Protein AF-A0AAW4Q941-F1 (afdb_monomer_lite)

Sequence (70 aa):
MNQKPDLSPGGFEMLRAAVNAARQFQCRSVVTLKTKLLSEWPDRATDINEAIDYWAGNLRARYPNGVPAD

Secondary structure (DSSP, 8-state):
--------HHHHHHHHHHHHHHHHTT--SHHHHHHHHHHH-GGGHHHHHHHHHHHHHHHHHH-TT-----

Radius of gyration: 12.46 Å; chains: 1; bounding box: 23×31×34 Å

Structure (mmCIF, N/CA/C/O backbone):
data_AF-A0AAW4Q941-F1
#
_entry.id   AF-A0AAW4Q941-F1
#
loop_
_atom_site.group_PDB
_atom_site.id
_atom_site.type_symbol
_atom_site.label_atom_id
_atom_site.label_alt_id
_atom_site.label_comp_id
_atom_site.label_asym_id
_atom_site.label_entity_id
_atom_site.label_seq_id
_atom_site.pdbx_PDB_ins_code
_atom_site.Cartn_x
_atom_site.Cartn_y
_atom_site.Cartn_z
_atom_site.occupancy
_atom_site.B_iso_or_equiv
_atom_site.auth_seq_id
_atom_site.auth_comp_id
_atom_site.auth_asym_id
_atom_site.auth_atom_id
_atom_site.pdbx_PDB_model_num
ATOM 1 N N . MET A 1 1 ? 14.516 -0.978 -21.112 1.00 35.69 1 MET A N 1
ATOM 2 C CA . MET A 1 1 ? 14.062 0.242 -20.412 1.00 35.69 1 MET A CA 1
ATOM 3 C C . MET A 1 1 ? 13.231 -0.196 -19.213 1.00 35.69 1 MET A C 1
ATOM 5 O O . MET A 1 1 ? 12.087 -0.561 -19.408 1.00 35.69 1 MET A O 1
ATOM 9 N N . ASN A 1 2 ? 13.802 -0.244 -18.005 1.00 41.72 2 ASN A N 1
ATOM 10 C CA . ASN A 1 2 ? 13.017 -0.443 -16.778 1.00 41.72 2 ASN A CA 1
ATOM 11 C C . ASN A 1 2 ? 12.848 0.928 -16.124 1.00 41.72 2 ASN A C 1
ATOM 13 O O . ASN A 1 2 ? 13.645 1.309 -15.269 1.00 41.72 2 ASN A O 1
ATOM 17 N N . GLN A 1 3 ? 11.863 1.697 -16.592 1.00 46.09 3 GLN A N 1
ATOM 18 C CA . GLN A 1 3 ? 11.416 2.881 -15.867 1.00 46.09 3 GLN A CA 1
ATOM 19 C C . GLN A 1 3 ? 10.824 2.392 -14.545 1.00 46.09 3 GLN A C 1
ATOM 21 O O . GLN A 1 3 ? 9.791 1.724 -14.526 1.00 46.09 3 GLN A O 1
ATOM 26 N N . LYS A 1 4 ? 11.518 2.662 -13.437 1.00 54.16 4 LYS A N 1
ATOM 27 C CA . LYS A 1 4 ? 10.875 2.630 -12.125 1.00 54.16 4 LYS A CA 1
ATOM 28 C C . LYS A 1 4 ? 9.738 3.657 -12.182 1.00 54.16 4 LYS A C 1
ATOM 30 O O . LYS A 1 4 ? 9.987 4.744 -12.699 1.00 54.16 4 LYS A O 1
ATOM 35 N N . PRO A 1 5 ? 8.524 3.338 -11.710 1.00 58.38 5 PRO A N 1
ATOM 36 C CA . PRO A 1 5 ? 7.512 4.368 -11.551 1.00 58.38 5 PRO A CA 1
ATOM 37 C C . PRO A 1 5 ? 8.086 5.406 -10.586 1.00 58.38 5 PRO A C 1
ATOM 39 O O . PRO A 1 5 ? 8.418 5.051 -9.457 1.00 58.38 5 PRO A O 1
ATOM 42 N N . ASP A 1 6 ? 8.300 6.639 -11.039 1.00 73.94 6 ASP A N 1
ATOM 43 C CA . ASP A 1 6 ? 8.679 7.714 -10.126 1.00 73.94 6 ASP A CA 1
ATOM 44 C C . ASP A 1 6 ? 7.510 7.918 -9.165 1.00 73.94 6 ASP A C 1
ATOM 46 O O . ASP A 1 6 ? 6.405 8.253 -9.588 1.00 73.94 6 ASP A O 1
ATOM 50 N N . LEU A 1 7 ? 7.746 7.641 -7.881 1.00 81.44 7 LEU A N 1
ATOM 51 C CA . LEU A 1 7 ? 6.766 7.890 -6.833 1.00 81.44 7 LEU A CA 1
ATOM 52 C C . LEU A 1 7 ? 6.560 9.394 -6.687 1.00 81.44 7 LEU A C 1
ATOM 54 O O . LEU A 1 7 ? 7.527 10.156 -6.594 1.00 81.44 7 LEU A O 1
ATOM 58 N N . SER A 1 8 ? 5.304 9.809 -6.569 1.00 90.06 8 SER A N 1
ATOM 59 C CA . SER A 1 8 ? 4.970 11.141 -6.085 1.00 90.06 8 SER A CA 1
ATOM 60 C C . SER A 1 8 ? 5.554 11.369 -4.675 1.00 90.06 8 SER A C 1
ATOM 62 O O . SER A 1 8 ? 5.783 10.409 -3.926 1.00 90.06 8 SER A O 1
ATOM 64 N N . PRO A 1 9 ? 5.782 12.628 -4.253 1.00 88.88 9 PRO A N 1
ATOM 65 C CA . PRO A 1 9 ? 6.213 12.914 -2.884 1.00 88.88 9 PRO A CA 1
ATOM 66 C C . PRO A 1 9 ? 5.280 12.299 -1.825 1.00 88.88 9 PRO A C 1
ATOM 68 O O . PRO A 1 9 ? 5.760 11.696 -0.865 1.00 88.88 9 PRO A O 1
ATOM 71 N N . GLY A 1 10 ? 3.959 12.366 -2.041 1.00 88.50 10 GLY A N 1
ATOM 72 C CA . GLY A 1 10 ? 2.956 11.747 -1.165 1.00 88.50 10 GLY A CA 1
ATOM 73 C C . GLY A 1 10 ? 3.032 10.218 -1.166 1.00 88.50 10 GLY A C 1
ATOM 74 O O . GLY A 1 10 ? 3.022 9.592 -0.105 1.00 88.50 10 GLY A O 1
ATOM 75 N N . GLY A 1 11 ? 3.218 9.606 -2.337 1.00 89.69 11 GLY A N 1
ATOM 76 C CA . GLY A 1 11 ? 3.451 8.169 -2.471 1.00 89.69 11 GLY A CA 1
ATOM 77 C C . GLY A 1 11 ? 4.721 7.704 -1.751 1.00 89.69 11 GLY A C 1
ATOM 78 O O . GLY A 1 11 ? 4.723 6.651 -1.113 1.00 89.69 11 GLY A O 1
ATOM 79 N N . PHE A 1 12 ? 5.802 8.489 -1.775 1.00 90.88 12 PHE A N 1
ATOM 80 C CA . PHE A 1 12 ? 7.031 8.159 -1.046 1.00 90.88 12 PHE A CA 1
ATOM 81 C C . PHE A 1 12 ? 6.841 8.223 0.477 1.00 90.88 12 PHE A C 1
ATOM 83 O O . PHE A 1 12 ? 7.288 7.325 1.201 1.00 90.88 12 PHE A O 1
ATOM 90 N N . GLU A 1 13 ? 6.145 9.248 0.972 1.00 91.31 13 GLU A N 1
ATOM 91 C CA . GLU A 1 13 ? 5.764 9.343 2.385 1.00 91.31 13 GLU A CA 1
ATOM 92 C C . GLU A 1 13 ? 4.921 8.135 2.812 1.00 91.31 13 GLU A C 1
ATOM 94 O O . GLU A 1 13 ? 5.220 7.493 3.826 1.00 91.31 13 GLU A O 1
ATOM 99 N N . MET A 1 14 ? 3.926 7.765 2.001 1.00 93.38 14 MET A N 1
ATOM 100 C CA . MET A 1 14 ? 3.070 6.610 2.269 1.00 93.38 14 MET A CA 1
ATOM 101 C C . MET A 1 14 ? 3.814 5.283 2.164 1.00 93.38 14 MET A C 1
ATOM 103 O O . MET A 1 14 ? 3.539 4.382 2.951 1.00 93.38 14 MET A O 1
ATOM 107 N N . LEU A 1 15 ? 4.811 5.152 1.286 1.00 91.81 15 LEU A N 1
ATOM 108 C CA . LEU A 1 15 ? 5.662 3.963 1.235 1.00 91.81 15 LEU A CA 1
ATOM 109 C C . LEU A 1 15 ? 6.430 3.780 2.549 1.00 91.81 15 LEU A C 1
ATOM 111 O O . LEU A 1 15 ? 6.478 2.677 3.100 1.00 91.81 15 LEU A O 1
ATOM 115 N N . ARG A 1 16 ? 7.006 4.860 3.086 1.00 91.81 16 ARG A N 1
ATOM 116 C CA . ARG A 1 16 ? 7.704 4.821 4.377 1.00 91.81 16 ARG A CA 1
ATOM 117 C C . ARG A 1 16 ? 6.743 4.473 5.516 1.00 91.81 16 ARG A C 1
ATOM 119 O O . ARG A 1 16 ? 7.078 3.6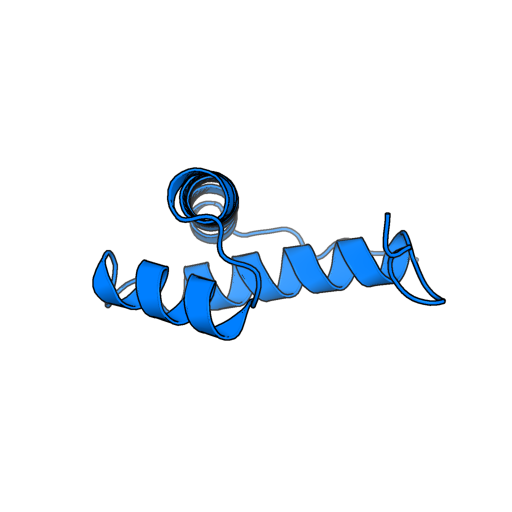31 6.354 1.00 91.81 16 ARG A O 1
ATOM 126 N N . ALA A 1 17 ? 5.556 5.077 5.529 1.00 90.94 17 ALA A N 1
ATOM 127 C CA . ALA A 1 17 ? 4.517 4.773 6.509 1.00 90.94 17 ALA A CA 1
ATOM 128 C C . ALA A 1 17 ? 4.066 3.305 6.423 1.00 90.94 17 ALA A C 1
ATOM 130 O O . ALA A 1 17 ? 4.003 2.617 7.442 1.00 90.94 17 ALA A O 1
ATOM 131 N N . ALA A 1 18 ? 3.860 2.788 5.210 1.00 90.06 18 ALA A N 1
ATOM 132 C CA . ALA A 1 18 ? 3.480 1.407 4.946 1.00 90.06 18 ALA A CA 1
ATOM 133 C C . ALA A 1 18 ? 4.511 0.405 5.482 1.00 90.06 18 ALA A C 1
ATOM 135 O O . ALA A 1 18 ? 4.142 -0.566 6.141 1.00 90.06 18 ALA A O 1
ATOM 136 N N . VAL A 1 19 ? 5.808 0.646 5.269 1.00 88.69 19 VAL A N 1
ATOM 137 C CA . VAL A 1 19 ? 6.873 -0.227 5.796 1.00 88.69 19 VAL A CA 1
ATOM 138 C C . VAL A 1 19 ? 6.896 -0.223 7.326 1.00 88.69 19 VAL A C 1
ATOM 140 O O . VAL A 1 19 ? 7.036 -1.283 7.941 1.00 88.69 19 VAL A O 1
ATOM 143 N N . ASN A 1 20 ? 6.737 0.947 7.949 1.00 91.19 20 ASN A N 1
ATOM 144 C CA . ASN A 1 20 ? 6.698 1.062 9.406 1.00 91.19 20 ASN A CA 1
ATOM 145 C C . ASN A 1 20 ? 5.475 0.348 9.992 1.00 91.19 20 ASN A C 1
ATOM 147 O O . ASN A 1 20 ? 5.626 -0.466 10.903 1.00 91.19 20 ASN A O 1
ATOM 151 N N . ALA A 1 21 ? 4.291 0.576 9.420 1.00 87.88 21 ALA A N 1
ATOM 152 C CA . ALA A 1 21 ? 3.057 -0.082 9.830 1.00 87.88 21 ALA A CA 1
ATOM 153 C C . ALA A 1 21 ? 3.147 -1.607 9.653 1.00 87.88 21 ALA A C 1
ATOM 155 O O . ALA A 1 21 ? 2.769 -2.361 10.549 1.00 87.88 21 ALA A O 1
ATOM 156 N N . ALA A 1 22 ? 3.708 -2.086 8.539 1.00 87.81 22 ALA A N 1
ATOM 157 C CA . ALA A 1 22 ? 3.885 -3.517 8.309 1.00 87.81 22 ALA A CA 1
ATOM 158 C C . ALA A 1 22 ? 4.761 -4.177 9.383 1.00 87.81 22 ALA A C 1
ATOM 160 O O . ALA A 1 22 ? 4.434 -5.267 9.848 1.00 87.81 22 ALA A O 1
ATOM 161 N N . ARG A 1 23 ? 5.835 -3.504 9.817 1.00 87.38 23 ARG A N 1
ATOM 162 C CA . ARG A 1 23 ? 6.720 -3.984 10.891 1.00 87.38 23 ARG A CA 1
ATOM 163 C C . ARG A 1 23 ? 6.045 -3.931 12.257 1.00 87.38 23 ARG A C 1
ATOM 165 O O . ARG A 1 23 ? 6.051 -4.929 12.970 1.00 87.38 23 ARG A O 1
ATOM 172 N N . GLN A 1 24 ? 5.451 -2.790 12.605 1.00 90.12 24 GLN A N 1
ATOM 173 C CA . GLN A 1 24 ? 4.826 -2.561 13.908 1.00 90.12 24 GLN A CA 1
ATOM 174 C C . GLN A 1 24 ? 3.648 -3.505 14.154 1.00 90.12 24 GLN A C 1
ATOM 176 O O . GLN A 1 24 ? 3.502 -4.045 15.247 1.00 90.12 24 GLN A O 1
ATOM 181 N N . PHE A 1 25 ? 2.815 -3.719 13.136 1.00 86.38 25 PHE A N 1
ATOM 182 C CA . PHE A 1 25 ? 1.614 -4.544 13.241 1.00 86.38 25 PHE A CA 1
ATOM 183 C C . PHE A 1 25 ? 1.803 -5.966 12.708 1.00 86.38 25 PHE A C 1
ATOM 185 O O . PHE A 1 25 ? 0.825 -6.705 12.612 1.00 86.38 25 PHE A O 1
ATOM 192 N N . GLN A 1 26 ? 3.034 -6.337 12.336 1.00 87.50 26 GLN A N 1
ATOM 193 C CA . GLN A 1 26 ? 3.372 -7.629 11.734 1.00 87.50 26 GLN A CA 1
ATOM 194 C C . GLN A 1 26 ? 2.416 -8.021 10.592 1.00 87.50 26 GLN A C 1
ATOM 196 O O . GLN A 1 26 ? 1.967 -9.166 10.492 1.00 87.50 26 GLN A O 1
ATOM 201 N N . CYS A 1 27 ? 2.073 -7.060 9.727 1.00 85.94 27 CYS A N 1
ATOM 202 C CA . CYS A 1 27 ? 1.152 -7.294 8.619 1.00 85.94 27 CYS A CA 1
ATOM 203 C C . CYS A 1 27 ? 1.759 -8.306 7.644 1.00 85.94 27 CYS A C 1
ATOM 205 O O . CYS A 1 27 ? 2.739 -8.011 6.964 1.00 85.94 27 CYS A O 1
ATOM 207 N N . ARG A 1 28 ? 1.137 -9.484 7.533 1.00 82.75 28 ARG A N 1
ATOM 208 C CA . ARG A 1 28 ? 1.555 -10.539 6.592 1.00 82.75 28 ARG A CA 1
ATOM 209 C C . ARG A 1 28 ? 0.857 -10.468 5.234 1.00 82.75 28 ARG A C 1
ATOM 211 O O . ARG A 1 28 ? 1.193 -11.233 4.339 1.00 82.75 28 ARG A O 1
ATOM 218 N N . SER A 1 29 ? -0.118 -9.572 5.072 1.00 86.75 29 SER A N 1
ATOM 219 C CA . SER A 1 29 ? -0.828 -9.374 3.809 1.00 86.75 29 SER A CA 1
ATOM 220 C C . SER A 1 29 ? -0.906 -7.894 3.435 1.00 86.75 29 SER A C 1
ATOM 222 O O . SER A 1 29 ? -1.091 -7.024 4.293 1.00 86.75 29 SER A O 1
ATOM 224 N N . VAL A 1 30 ? -0.811 -7.619 2.132 1.00 87.69 30 VAL A N 1
ATOM 225 C CA . VAL A 1 30 ? -0.960 -6.268 1.568 1.00 87.69 30 VAL A CA 1
ATOM 226 C C . VAL A 1 30 ? -2.360 -5.712 1.835 1.00 87.69 30 VAL A C 1
ATOM 228 O O . VAL A 1 30 ? -2.507 -4.524 2.097 1.00 87.69 30 VAL A O 1
ATOM 231 N N . VAL A 1 31 ? -3.387 -6.567 1.844 1.00 90.00 31 VAL A N 1
ATOM 232 C CA . VAL A 1 31 ? -4.776 -6.166 2.120 1.00 90.00 31 VAL A CA 1
ATOM 233 C C . VAL A 1 31 ? -4.917 -5.644 3.551 1.00 90.00 31 VAL A C 1
ATOM 235 O O . VAL A 1 31 ? -5.494 -4.578 3.768 1.00 90.00 31 VAL A O 1
ATOM 238 N N . THR A 1 32 ? -4.344 -6.351 4.530 1.00 90.38 32 THR A N 1
ATOM 239 C CA . THR A 1 32 ? -4.341 -5.920 5.937 1.00 90.38 32 THR A CA 1
ATOM 240 C C . THR A 1 32 ? -3.574 -4.613 6.111 1.00 90.38 32 THR A C 1
ATOM 242 O O . THR A 1 32 ? -4.041 -3.717 6.812 1.00 90.38 32 THR A O 1
ATOM 245 N N . LEU A 1 33 ? -2.422 -4.482 5.445 1.00 91.94 33 LEU A N 1
ATOM 246 C CA . LEU A 1 33 ? -1.629 -3.257 5.473 1.00 91.94 33 LEU A CA 1
ATOM 247 C C . LEU A 1 33 ? -2.403 -2.070 4.885 1.00 91.94 33 LEU A C 1
ATOM 249 O O . LEU A 1 33 ? -2.529 -1.043 5.543 1.00 91.94 33 LEU A O 1
ATOM 253 N N . LYS A 1 34 ? -2.986 -2.235 3.693 1.00 92.69 34 LYS A N 1
ATOM 254 C CA . LYS A 1 34 ? -3.804 -1.212 3.030 1.00 92.69 34 LYS A CA 1
ATOM 255 C C . LYS A 1 34 ? -4.979 -0.775 3.898 1.00 92.69 34 LYS A C 1
ATOM 257 O O . LYS A 1 34 ? -5.219 0.416 4.044 1.00 92.69 34 LYS A O 1
ATOM 262 N N . THR A 1 35 ? -5.681 -1.730 4.503 1.00 93.12 35 THR A N 1
ATOM 263 C CA . THR A 1 35 ? -6.824 -1.448 5.384 1.00 93.12 35 THR A CA 1
ATOM 264 C C . THR A 1 35 ? -6.402 -0.609 6.590 1.00 93.12 35 THR A C 1
ATOM 266 O O . THR A 1 35 ? -7.085 0.348 6.938 1.00 93.12 35 THR A O 1
ATOM 269 N N . LYS A 1 36 ? -5.252 -0.921 7.202 1.00 91.88 36 LYS A N 1
ATOM 270 C CA . LYS A 1 36 ? -4.703 -0.125 8.308 1.00 91.88 36 LYS A CA 1
ATOM 271 C C . LYS A 1 36 ? -4.337 1.291 7.873 1.00 91.88 36 LYS A C 1
ATOM 273 O O . LYS A 1 36 ? -4.748 2.235 8.532 1.00 91.88 36 LYS A O 1
ATOM 278 N N . LEU A 1 37 ? -3.628 1.434 6.755 1.00 92.81 37 LEU A N 1
ATOM 279 C CA . LEU A 1 37 ? -3.237 2.749 6.240 1.00 92.81 37 LEU A CA 1
ATOM 280 C C . LEU A 1 37 ? -4.457 3.612 5.900 1.00 92.81 37 LEU A C 1
ATOM 282 O O . LEU A 1 37 ? -4.475 4.788 6.235 1.00 92.81 37 LEU A O 1
ATOM 286 N N . LEU A 1 38 ? -5.501 3.029 5.305 1.00 94.62 38 LEU A N 1
ATOM 287 C CA . LEU A 1 38 ? -6.755 3.734 5.010 1.00 94.62 38 LEU A CA 1
ATOM 288 C C . LEU A 1 38 ? -7.554 4.088 6.270 1.00 94.62 38 LEU A C 1
ATOM 290 O O . LEU A 1 38 ? -8.272 5.080 6.272 1.00 94.62 38 LEU A O 1
ATOM 294 N N . SER A 1 39 ? -7.441 3.294 7.337 1.00 93.81 39 SER A N 1
ATOM 295 C CA . SER A 1 39 ? -8.046 3.627 8.631 1.00 93.81 39 SER A CA 1
ATOM 296 C C . SER A 1 39 ? -7.364 4.820 9.303 1.00 93.81 39 SER A C 1
ATOM 298 O O . SER A 1 39 ? -8.012 5.510 10.083 1.00 93.81 39 SER A O 1
ATOM 300 N N . GLU A 1 40 ? -6.069 5.023 9.057 1.00 93.06 40 GLU A N 1
ATOM 301 C CA . GLU A 1 40 ? -5.278 6.105 9.653 1.00 93.06 40 GLU A CA 1
ATOM 302 C C . GLU A 1 40 ? -5.297 7.373 8.782 1.00 93.06 40 GLU A C 1
ATOM 304 O O . GLU A 1 40 ? -5.402 8.483 9.301 1.00 93.06 40 GLU A O 1
ATOM 309 N N . TRP A 1 41 ? -5.280 7.206 7.455 1.00 93.69 41 TRP A N 1
ATOM 310 C CA . TRP A 1 41 ? -5.310 8.283 6.463 1.00 93.69 41 TRP A CA 1
ATOM 311 C C . TRP A 1 41 ? -6.339 8.004 5.355 1.00 93.69 41 TRP A C 1
ATOM 313 O O . TRP A 1 41 ? -5.961 7.678 4.223 1.00 93.69 41 TRP A O 1
ATOM 323 N N . PRO A 1 42 ? -7.646 8.149 5.641 1.00 93.25 42 PRO A N 1
ATOM 324 C CA . PRO A 1 42 ? -8.702 7.862 4.667 1.00 93.25 42 PRO A CA 1
ATOM 325 C C . PRO 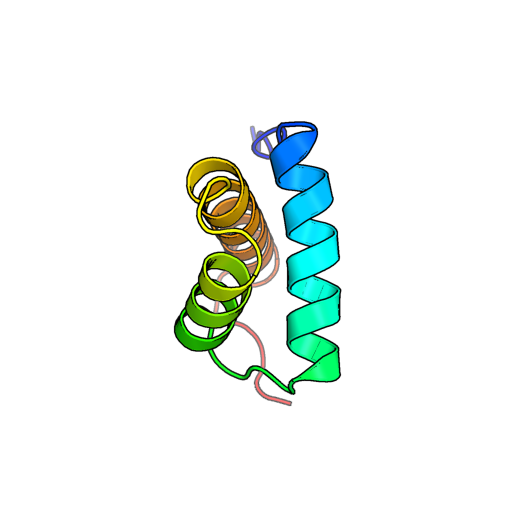A 1 42 ? -8.615 8.746 3.414 1.00 93.25 42 PRO A C 1
ATOM 327 O O . PRO A 1 42 ? -8.864 8.271 2.307 1.00 93.25 42 PRO A O 1
ATOM 330 N N . ASP A 1 43 ? -8.168 9.996 3.562 1.00 95.50 43 ASP A N 1
ATOM 331 C CA . ASP A 1 43 ? -8.067 10.963 2.460 1.00 95.50 43 ASP A CA 1
ATOM 332 C C . ASP A 1 43 ? -6.853 10.733 1.544 1.00 95.50 43 ASP A C 1
ATOM 334 O O . ASP A 1 43 ? -6.723 11.372 0.502 1.00 95.50 43 ASP A O 1
ATOM 338 N N . ARG A 1 44 ? -5.954 9.806 1.903 1.00 93.88 44 ARG A N 1
ATOM 339 C CA . ARG A 1 44 ? -4.718 9.517 1.153 1.00 93.88 44 ARG A CA 1
ATOM 340 C C . ARG A 1 44 ? -4.778 8.214 0.366 1.00 93.88 44 ARG A C 1
ATOM 342 O O . ARG A 1 44 ? -3.750 7.607 0.074 1.00 93.88 44 ARG A O 1
ATOM 349 N N . ALA A 1 45 ? -5.978 7.770 -0.002 1.00 94.12 45 ALA A N 1
ATOM 350 C CA . ALA A 1 45 ? -6.175 6.509 -0.713 1.00 94.12 45 ALA A CA 1
ATOM 351 C C . ALA A 1 45 ? -5.338 6.398 -2.001 1.00 94.12 45 ALA A C 1
ATOM 353 O O . ALA A 1 45 ? -4.810 5.324 -2.292 1.00 94.12 45 ALA A O 1
ATOM 354 N N . THR A 1 46 ? -5.189 7.497 -2.747 1.00 93.88 46 THR A N 1
ATOM 355 C CA . THR A 1 46 ? -4.361 7.552 -3.962 1.00 93.88 46 THR A CA 1
ATOM 356 C C . THR A 1 46 ? -2.890 7.290 -3.647 1.00 93.88 46 THR A C 1
ATOM 358 O O . THR A 1 46 ? -2.325 6.344 -4.191 1.00 93.88 46 THR A O 1
ATOM 361 N N . ASP A 1 47 ? -2.308 8.041 -2.709 1.00 93.38 47 ASP A N 1
ATOM 362 C CA . ASP A 1 47 ? -0.907 7.898 -2.289 1.00 93.38 47 ASP A CA 1
ATOM 363 C C . ASP A 1 47 ? -0.622 6.491 -1.726 1.00 93.38 47 ASP A C 1
ATOM 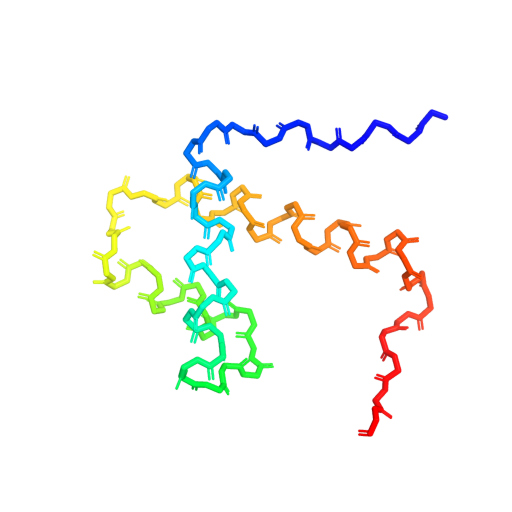365 O O . ASP A 1 47 ? 0.424 5.897 -1.986 1.00 93.38 47 ASP A O 1
ATOM 369 N N . ILE A 1 48 ? -1.572 5.923 -0.972 1.00 93.31 48 ILE A N 1
ATOM 370 C CA . ILE A 1 48 ? -1.472 4.568 -0.407 1.00 93.31 48 ILE A CA 1
ATOM 371 C C . ILE A 1 48 ? -1.444 3.512 -1.517 1.00 93.31 48 ILE A C 1
ATOM 373 O O . ILE A 1 48 ? -0.641 2.578 -1.458 1.00 93.31 48 ILE A O 1
ATOM 377 N N . ASN A 1 49 ? -2.319 3.633 -2.519 1.00 92.25 49 ASN A N 1
ATOM 378 C CA . ASN A 1 49 ? -2.335 2.709 -3.654 1.00 92.25 49 ASN A CA 1
ATOM 379 C C . ASN A 1 49 ? -1.035 2.808 -4.453 1.00 92.25 49 ASN A C 1
ATOM 381 O O . ASN A 1 49 ? -0.418 1.784 -4.730 1.00 92.25 49 ASN A O 1
ATOM 385 N N . GLU A 1 50 ? -0.585 4.030 -4.736 1.00 92.38 50 GLU A N 1
ATOM 386 C CA . GLU A 1 50 ? 0.658 4.290 -5.459 1.00 92.38 50 GLU A CA 1
ATOM 387 C C . GLU A 1 50 ? 1.870 3.663 -4.747 1.00 92.38 50 GLU A C 1
ATOM 389 O O . GLU A 1 50 ? 2.665 2.947 -5.360 1.00 92.38 50 GLU A O 1
ATOM 394 N N . ALA A 1 51 ? 1.975 3.854 -3.429 1.00 91.25 51 ALA A N 1
ATOM 395 C CA . ALA A 1 51 ? 3.032 3.275 -2.606 1.00 91.25 51 ALA A CA 1
ATOM 396 C C . ALA A 1 51 ? 3.047 1.737 -2.648 1.00 91.25 51 ALA A C 1
ATOM 398 O O . ALA A 1 51 ? 4.108 1.115 -2.778 1.00 91.25 51 ALA A O 1
ATOM 399 N N . ILE A 1 52 ? 1.870 1.114 -2.539 1.00 89.88 52 ILE A N 1
ATOM 400 C CA . ILE A 1 52 ? 1.721 -0.345 -2.570 1.00 89.88 52 ILE A CA 1
ATOM 401 C C . ILE A 1 52 ? 2.077 -0.900 -3.952 1.00 89.88 52 ILE A C 1
ATOM 403 O O . ILE A 1 52 ? 2.813 -1.888 -4.037 1.00 89.88 52 ILE A O 1
ATOM 407 N N . ASP A 1 53 ? 1.601 -0.263 -5.021 1.00 89.12 53 ASP A N 1
ATOM 408 C CA . ASP A 1 53 ? 1.866 -0.685 -6.396 1.00 89.12 53 ASP A CA 1
ATOM 409 C C . ASP A 1 53 ? 3.351 -0.549 -6.741 1.00 89.12 53 ASP A C 1
ATOM 411 O O . ASP A 1 53 ? 3.947 -1.474 -7.304 1.00 89.12 53 ASP A O 1
ATOM 415 N N . TYR A 1 54 ? 3.987 0.550 -6.321 1.00 88.06 54 TYR A N 1
ATOM 416 C CA . TYR A 1 54 ? 5.430 0.728 -6.460 1.00 88.06 54 TYR A CA 1
ATOM 417 C C . TYR A 1 54 ? 6.203 -0.377 -5.735 1.00 88.06 54 TYR A C 1
ATOM 419 O O . TYR A 1 54 ? 7.119 -0.979 -6.306 1.00 88.06 54 TYR A O 1
ATOM 427 N N . TRP A 1 55 ? 5.839 -0.682 -4.486 1.00 85.69 55 TRP A N 1
ATOM 428 C CA . TRP A 1 55 ? 6.488 -1.747 -3.723 1.00 85.69 55 TRP A CA 1
ATOM 429 C C . TRP A 1 55 ? 6.322 -3.113 -4.399 1.00 85.69 55 TRP A C 1
ATOM 431 O O . TRP A 1 55 ? 7.312 -3.819 -4.604 1.00 85.69 55 TRP A O 1
ATOM 441 N N . ALA A 1 56 ? 5.101 -3.464 -4.812 1.00 82.81 56 ALA A N 1
ATOM 442 C CA . ALA A 1 56 ? 4.810 -4.725 -5.488 1.00 82.81 56 ALA A CA 1
ATOM 443 C C . ALA A 1 56 ? 5.556 -4.847 -6.828 1.00 82.81 56 ALA A C 1
ATOM 445 O O . ALA A 1 56 ? 6.093 -5.911 -7.147 1.00 82.81 56 ALA A O 1
ATOM 446 N N . GLY A 1 57 ? 5.640 -3.755 -7.594 1.00 83.12 57 GLY A N 1
ATOM 447 C CA . GLY A 1 57 ? 6.407 -3.685 -8.837 1.00 83.12 57 GLY A CA 1
ATOM 448 C C . GLY A 1 57 ? 7.904 -3.919 -8.616 1.00 83.12 57 GLY A C 1
ATOM 449 O O . GLY A 1 57 ? 8.512 -4.732 -9.314 1.00 83.12 57 GLY A O 1
ATOM 450 N N . ASN A 1 58 ? 8.490 -3.284 -7.594 1.00 82.69 58 ASN A N 1
ATOM 451 C CA . ASN A 1 58 ? 9.893 -3.503 -7.223 1.00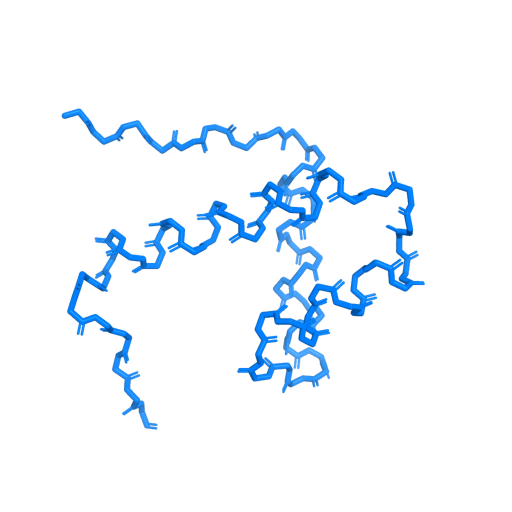 82.69 58 ASN A CA 1
ATOM 452 C C . ASN A 1 58 ? 10.147 -4.942 -6.753 1.00 82.69 58 ASN A C 1
ATOM 454 O O . ASN A 1 58 ? 11.180 -5.524 -7.087 1.00 82.69 58 ASN A O 1
ATOM 458 N N . LEU A 1 59 ? 9.206 -5.530 -6.011 1.00 79.38 59 LEU A N 1
ATOM 459 C CA . LEU A 1 59 ? 9.303 -6.909 -5.541 1.00 79.38 59 LEU A CA 1
ATOM 460 C C . LEU A 1 59 ? 9.325 -7.896 -6.714 1.00 79.38 59 LEU A C 1
ATOM 462 O O . LEU A 1 59 ? 10.200 -8.752 -6.756 1.00 79.38 59 LEU A O 1
ATOM 466 N N . ARG A 1 60 ? 8.426 -7.740 -7.697 1.00 79.94 60 ARG A N 1
ATOM 467 C CA . ARG A 1 60 ? 8.394 -8.576 -8.913 1.00 79.94 60 ARG A CA 1
ATOM 468 C C . ARG A 1 60 ? 9.651 -8.418 -9.763 1.00 79.94 60 ARG A C 1
ATOM 470 O O . ARG A 1 60 ? 10.162 -9.406 -10.273 1.00 79.94 60 ARG A O 1
ATOM 477 N N . ALA A 1 61 ? 10.168 -7.197 -9.894 1.00 80.50 61 ALA A N 1
ATOM 478 C CA . ALA A 1 61 ? 11.410 -6.955 -10.624 1.00 80.50 61 ALA A CA 1
ATOM 479 C C . ALA A 1 61 ? 12.618 -7.626 -9.947 1.00 80.50 61 ALA A C 1
ATOM 481 O O . ALA A 1 61 ? 13.515 -8.120 -10.626 1.00 80.50 61 ALA A O 1
ATOM 482 N N . ARG A 1 62 ? 12.636 -7.653 -8.609 1.00 79.44 62 ARG A N 1
ATOM 483 C CA . ARG A 1 62 ? 13.703 -8.274 -7.814 1.00 79.44 62 ARG A CA 1
ATOM 484 C C . ARG A 1 62 ? 13.562 -9.794 -7.701 1.00 79.44 62 ARG A C 1
ATOM 486 O O . ARG A 1 62 ? 14.569 -10.491 -7.648 1.00 79.44 62 ARG A O 1
ATOM 493 N N . TYR A 1 63 ? 12.329 -10.287 -7.669 1.00 79.38 63 TYR A N 1
ATOM 494 C CA . TYR A 1 63 ? 11.966 -11.688 -7.486 1.00 79.38 63 TYR A CA 1
ATOM 495 C C . TYR A 1 63 ? 10.945 -12.114 -8.553 1.00 79.38 63 TYR A C 1
ATOM 497 O O . TYR A 1 63 ? 9.765 -12.307 -8.244 1.00 79.38 63 TYR A O 1
ATOM 505 N N . PRO A 1 64 ? 11.369 -12.267 -9.819 1.00 75.25 64 PRO A N 1
ATOM 506 C CA . PRO A 1 64 ? 10.455 -12.594 -10.915 1.00 75.25 64 PRO A CA 1
ATOM 507 C C . PRO A 1 64 ? 9.781 -13.963 -10.739 1.00 75.25 64 PRO A C 1
ATOM 509 O O . PRO A 1 64 ? 8.659 -14.153 -11.194 1.00 75.25 64 PRO A O 1
ATOM 512 N N . ASN A 1 65 ? 10.431 -14.883 -10.018 1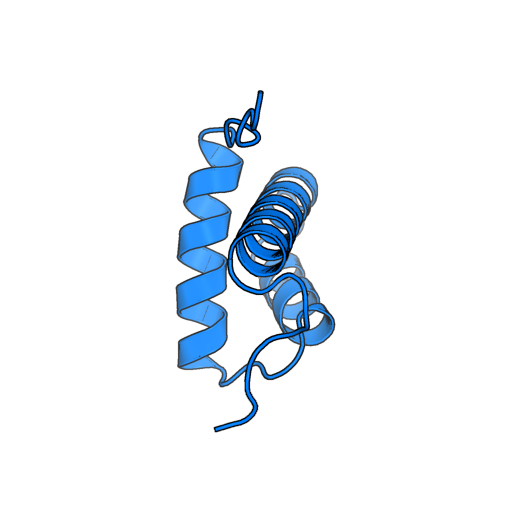.00 80.50 65 ASN A N 1
ATOM 513 C CA . ASN A 1 65 ? 9.933 -16.233 -9.738 1.00 80.50 65 ASN A CA 1
ATOM 514 C C . ASN A 1 65 ? 9.248 -16.353 -8.362 1.00 80.50 65 ASN A C 1
ATOM 516 O O . ASN A 1 65 ? 9.032 -17.460 -7.877 1.00 80.50 65 ASN A O 1
ATOM 520 N N . GLY A 1 66 ? 8.916 -15.224 -7.731 1.00 69.50 66 GLY A N 1
ATOM 521 C CA . GLY A 1 66 ? 8.339 -15.181 -6.389 1.00 69.50 66 GLY A CA 1
ATOM 522 C C . GLY A 1 66 ? 9.377 -14.958 -5.290 1.00 69.50 66 GLY A C 1
ATOM 523 O O . GLY A 1 66 ? 10.573 -15.195 -5.459 1.00 69.50 66 GLY A O 1
ATOM 524 N N . VAL A 1 67 ? 8.902 -14.434 -4.160 1.00 69.69 67 VAL A N 1
ATOM 525 C CA . VAL A 1 67 ? 9.733 -14.130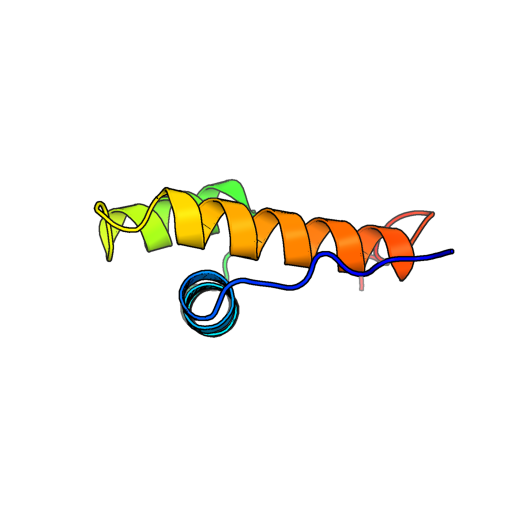 -2.988 1.00 69.69 67 VAL A CA 1
ATOM 526 C C . VAL A 1 67 ? 10.016 -15.442 -2.253 1.00 69.69 67 VAL A C 1
ATOM 528 O O . VAL A 1 67 ? 9.057 -16.168 -1.979 1.00 69.69 67 VAL A O 1
ATOM 531 N N . PRO A 1 68 ? 11.282 -15.762 -1.931 1.00 68.50 68 PRO A N 1
ATOM 532 C CA . PRO A 1 68 ? 11.605 -16.936 -1.129 1.00 68.50 68 PRO A CA 1
ATOM 533 C C . PRO A 1 68 ? 10.853 -16.887 0.203 1.00 68.50 68 PRO A C 1
ATOM 535 O O . PRO A 1 68 ? 10.860 -15.857 0.878 1.00 68.50 68 PRO A O 1
ATOM 538 N N . ALA A 1 69 ? 10.188 -17.984 0.558 1.00 65.00 69 ALA A N 1
ATOM 539 C CA . ALA A 1 69 ? 9.711 -18.184 1.917 1.00 65.00 69 ALA A CA 1
ATOM 540 C C . ALA A 1 69 ? 10.927 -18.606 2.750 1.00 65.00 69 ALA A C 1
ATOM 542 O O . ALA A 1 69 ? 11.405 -19.727 2.579 1.00 65.00 69 ALA A O 1
ATOM 543 N N . ASP A 1 70 ? 11.468 -17.684 3.548 1.00 57.09 70 ASP A N 1
ATOM 544 C CA . ASP A 1 70 ? 12.358 -18.041 4.663 1.00 57.09 70 ASP A CA 1
ATOM 545 C C . ASP A 1 70 ? 11.612 -18.918 5.684 1.00 57.09 70 ASP A C 1
ATOM 547 O O . ASP A 1 70 ? 10.410 -18.644 5.938 1.00 57.09 70 ASP A O 1
#

Organism: Ralstonia pickettii (NCBI:txid329)

pLDDT: mean 83.94, std 12.89, range [35.69, 95.5]

Foldseek 3Di:
DPPQPPQDPLLVVLLVVLVVQCVVVVDPDLVVSLVVSCVVPVVSNVSNVSNSVSVVVVQCVVCVPDDDDD